Protein AF-G9KK28-F1 (afdb_monomer_lite)

Foldseek 3Di:
DVVVLVVVVVVVVVCPQLLPPPQLVVSLVVLVVVLVVLVVLVVVQVPQFDDPVVPDGDDPDPDRRDSCPCLVSLLVLCVDDCSNVSNVLSSLLSLLVSQLDADPDADDPVSVVSSLVSLLCQLPDPPVSSNCSNPVRNDPSSVVNVHVPPVSCVVSNPD

Structure (mmCIF, N/CA/C/O backbone):
data_AF-G9KK28-F1
#
_entry.id   AF-G9KK28-F1
#
loop_
_atom_site.group_PDB
_atom_site.id
_atom_site.type_symbol
_atom_site.label_atom_id
_atom_site.label_alt_id
_atom_site.label_comp_id
_atom_site.label_asym_id
_atom_site.label_entity_id
_atom_site.label_seq_id
_atom_site.pdbx_PDB_ins_code
_atom_site.Cartn_x
_atom_site.Cartn_y
_atom_site.Cartn_z
_atom_site.occupancy
_atom_site.B_iso_or_equiv
_atom_site.auth_seq_id
_atom_site.auth_comp_id
_atom_site.auth_asym_id
_atom_site.auth_atom_id
_atom_site.pdbx_PDB_model_num
ATOM 1 N N . PRO A 1 1 ? 25.068 -11.580 -5.068 1.00 52.94 1 PRO A N 1
ATOM 2 C CA . PRO A 1 1 ? 23.761 -11.156 -5.637 1.00 52.94 1 PRO A CA 1
ATOM 3 C C . PRO A 1 1 ? 22.616 -12.093 -5.227 1.00 52.94 1 PRO A C 1
ATOM 5 O O . PRO A 1 1 ? 21.691 -11.650 -4.551 1.00 52.94 1 PRO A O 1
ATOM 8 N N . ASP A 1 2 ? 22.737 -13.393 -5.519 1.00 59.66 2 ASP A N 1
ATOM 9 C CA . ASP A 1 2 ? 21.725 -14.403 -5.166 1.00 59.66 2 ASP A CA 1
ATOM 10 C C . ASP A 1 2 ? 21.548 -14.579 -3.656 1.00 59.66 2 ASP A C 1
ATOM 12 O O . ASP A 1 2 ? 20.423 -14.651 -3.159 1.00 59.66 2 ASP A O 1
ATOM 16 N N . SER A 1 3 ? 22.646 -14.525 -2.898 1.00 64.88 3 SER A N 1
ATOM 17 C CA . SER A 1 3 ? 22.625 -14.639 -1.435 1.00 64.88 3 SER A CA 1
ATOM 18 C C . SER A 1 3 ? 21.785 -13.543 -0.771 1.00 64.88 3 SER A C 1
ATOM 20 O O . SER A 1 3 ? 21.066 -13.822 0.182 1.00 64.88 3 SER A O 1
ATOM 22 N N . ALA A 1 4 ? 21.807 -12.313 -1.299 1.00 62.69 4 ALA A N 1
ATOM 23 C CA . ALA A 1 4 ? 21.026 -11.201 -0.757 1.00 62.69 4 ALA A CA 1
ATOM 24 C C . ALA A 1 4 ? 19.526 -11.355 -1.061 1.00 62.69 4 ALA A C 1
ATOM 26 O O . ALA A 1 4 ? 18.693 -11.164 -0.177 1.00 62.69 4 ALA A O 1
ATOM 27 N N . ALA A 1 5 ? 19.168 -11.761 -2.284 1.00 64.25 5 ALA A N 1
ATOM 28 C CA . ALA A 1 5 ? 17.774 -11.999 -2.665 1.00 64.25 5 ALA A CA 1
ATOM 29 C C . ALA A 1 5 ? 17.154 -13.179 -1.893 1.00 64.25 5 ALA A C 1
ATOM 31 O O . ALA A 1 5 ? 15.986 -13.133 -1.500 1.00 64.25 5 ALA A O 1
ATOM 32 N N . VAL A 1 6 ? 17.933 -14.236 -1.646 1.00 70.31 6 VAL A N 1
ATOM 33 C CA . VAL A 1 6 ? 17.528 -15.362 -0.793 1.00 70.31 6 VAL A CA 1
ATOM 34 C C . VAL A 1 6 ? 17.379 -14.923 0.665 1.00 70.31 6 VAL A C 1
ATOM 36 O O . VAL A 1 6 ? 16.381 -15.270 1.296 1.00 70.31 6 VAL A O 1
ATOM 39 N N . LEU A 1 7 ? 18.316 -14.130 1.190 1.00 68.69 7 LEU A N 1
ATOM 40 C CA . LEU A 1 7 ? 18.290 -13.666 2.577 1.00 68.69 7 LEU A CA 1
ATOM 41 C C . LEU A 1 7 ? 17.054 -12.808 2.875 1.00 68.69 7 LEU A C 1
ATOM 43 O O . LEU A 1 7 ? 16.353 -13.086 3.843 1.00 68.69 7 LEU A O 1
ATOM 47 N N . TRP A 1 8 ? 16.723 -11.831 2.024 1.00 66.69 8 TRP A N 1
ATOM 48 C CA . TRP A 1 8 ? 15.538 -10.992 2.240 1.00 66.69 8 TRP A CA 1
ATOM 49 C C . TRP A 1 8 ? 14.235 -11.795 2.185 1.00 66.69 8 TRP A C 1
ATOM 51 O O . TRP A 1 8 ? 13.381 -11.611 3.046 1.00 66.69 8 TRP A O 1
ATOM 61 N N . ARG A 1 9 ? 14.095 -12.749 1.252 1.00 69.62 9 ARG A N 1
ATOM 62 C CA . ARG A 1 9 ? 12.927 -13.652 1.222 1.00 69.62 9 ARG A CA 1
ATOM 63 C C . ARG A 1 9 ? 12.799 -14.479 2.501 1.00 69.62 9 ARG A C 1
ATOM 65 O O . ARG A 1 9 ? 11.697 -14.622 3.018 1.00 69.62 9 ARG A O 1
ATOM 72 N N . ARG A 1 10 ? 13.917 -14.990 3.029 1.00 75.62 10 ARG A N 1
ATOM 73 C CA . ARG A 1 10 ? 13.935 -15.748 4.290 1.00 75.62 10 ARG A CA 1
ATOM 74 C C . ARG A 1 10 ? 13.559 -14.874 5.483 1.00 75.62 10 ARG A C 1
ATOM 76 O O . ARG A 1 10 ? 12.720 -15.284 6.271 1.00 75.62 10 ARG A O 1
ATOM 83 N N . ILE A 1 11 ? 14.117 -13.666 5.583 1.00 71.00 11 ILE A N 1
ATOM 84 C CA . ILE A 1 11 ? 13.791 -12.709 6.653 1.00 71.00 11 ILE A CA 1
ATOM 85 C C . ILE A 1 11 ? 12.292 -12.384 6.657 1.00 71.00 11 ILE A C 1
ATOM 87 O O . ILE A 1 11 ? 11.667 -12.388 7.712 1.00 71.00 11 ILE A O 1
ATOM 91 N N . LEU A 1 12 ? 11.697 -12.162 5.484 1.00 70.75 12 LEU A N 1
ATOM 92 C CA . LEU A 1 12 ? 10.263 -11.887 5.379 1.00 70.75 12 LEU A CA 1
ATOM 93 C C . LEU A 1 12 ? 9.398 -13.096 5.726 1.00 70.75 12 LEU A C 1
ATOM 95 O O . LEU A 1 12 ? 8.366 -12.930 6.365 1.00 70.75 12 LEU A O 1
ATOM 99 N N . GLY A 1 13 ? 9.833 -14.303 5.359 1.00 75.00 13 GLY A N 1
ATOM 100 C CA . GLY A 1 13 ? 9.167 -15.534 5.780 1.00 75.00 13 GLY A CA 1
ATOM 101 C C . GLY A 1 13 ? 9.185 -15.730 7.300 1.00 75.00 13 GLY A C 1
ATOM 102 O O . GLY A 1 13 ? 8.198 -16.191 7.861 1.00 75.00 13 GLY A O 1
ATOM 103 N N . ILE A 1 14 ? 10.272 -15.333 7.972 1.00 79.50 14 ILE A N 1
ATOM 104 C CA . ILE A 1 14 ? 10.417 -15.448 9.434 1.00 79.50 14 ILE A CA 1
ATOM 105 C C . ILE A 1 14 ? 9.465 -14.503 10.183 1.00 79.50 14 ILE A C 1
ATOM 107 O O . ILE A 1 14 ? 8.995 -14.858 11.260 1.00 79.50 14 ILE A O 1
ATOM 111 N N . LEU A 1 15 ? 9.156 -13.322 9.632 1.00 78.75 15 LEU A N 1
ATOM 112 C CA . LEU A 1 15 ? 8.249 -12.363 10.280 1.00 78.75 15 LEU A CA 1
ATOM 113 C C . LEU A 1 15 ? 6.812 -12.892 10.429 1.00 78.75 15 LEU A C 1
ATOM 115 O O . LEU A 1 15 ? 6.094 -12.435 11.316 1.00 78.75 15 LEU A O 1
ATOM 119 N N . GLY A 1 16 ? 6.394 -13.845 9.587 1.00 85.06 16 GLY A N 1
ATOM 120 C CA . GLY A 1 16 ? 5.010 -14.315 9.543 1.00 85.06 16 GLY A CA 1
ATOM 121 C C . GLY A 1 16 ? 4.025 -13.208 9.142 1.00 85.06 16 GLY A C 1
ATOM 122 O O . GLY A 1 16 ? 4.411 -12.179 8.593 1.00 85.06 16 GLY A O 1
ATOM 123 N N . ASP A 1 17 ? 2.729 -13.412 9.392 1.00 90.75 17 ASP A N 1
ATOM 124 C CA . ASP A 1 17 ? 1.730 -12.361 9.166 1.00 90.75 17 ASP A CA 1
ATOM 125 C C . ASP A 1 17 ? 1.807 -11.302 10.273 1.00 90.75 17 ASP A C 1
ATOM 127 O O . ASP A 1 17 ? 1.338 -11.509 11.395 1.00 90.75 17 ASP A O 1
ATOM 131 N N . VAL A 1 18 ? 2.378 -10.146 9.932 1.00 93.25 18 VAL A N 1
ATOM 132 C CA . VAL A 1 18 ? 2.554 -8.999 10.837 1.00 93.25 18 VAL A CA 1
ATOM 133 C C . VAL A 1 18 ? 1.236 -8.469 11.412 1.00 93.25 18 VAL A C 1
ATOM 135 O O . VAL A 1 18 ? 1.246 -7.789 12.435 1.00 93.25 18 VAL A O 1
ATOM 138 N N . ASN A 1 19 ? 0.090 -8.796 10.808 1.00 96.44 19 ASN A N 1
ATOM 139 C CA . ASN A 1 19 ? -1.221 -8.413 11.336 1.00 96.44 19 ASN A CA 1
ATOM 140 C C . ASN A 1 19 ? -1.653 -9.233 12.558 1.00 96.44 19 ASN A C 1
ATOM 142 O O . ASN A 1 19 ? -2.636 -8.878 13.196 1.00 96.44 19 ASN A O 1
ATOM 146 N N . ASN A 1 20 ? -0.919 -10.292 12.913 1.00 95.38 20 ASN A N 1
ATOM 147 C CA . ASN A 1 20 ? -1.149 -11.059 14.140 1.00 95.38 20 ASN A CA 1
ATOM 148 C C . ASN A 1 20 ? -0.441 -10.451 15.369 1.00 95.38 20 ASN A C 1
ATOM 150 O O . ASN A 1 20 ? -0.526 -11.001 16.468 1.00 95.38 20 ASN A O 1
ATOM 154 N N . ILE A 1 21 ? 0.280 -9.333 15.210 1.00 95.75 21 ILE A N 1
ATOM 155 C CA . ILE A 1 21 ? 0.901 -8.613 16.327 1.00 95.75 21 ILE A CA 1
ATOM 156 C C . ILE A 1 21 ? -0.202 -8.029 17.217 1.00 95.75 21 ILE A C 1
ATOM 158 O O . ILE A 1 21 ? -0.903 -7.114 16.808 1.00 95.75 21 ILE A O 1
ATOM 162 N N . GLN A 1 22 ? -0.303 -8.517 18.456 1.00 96.38 22 GLN A N 1
ATOM 163 C CA . GLN A 1 22 ? -1.367 -8.134 19.395 1.00 96.38 22 GLN A CA 1
ATOM 164 C C . GLN A 1 22 ? -1.269 -6.696 19.915 1.00 96.38 22 GLN A C 1
ATOM 166 O O . GLN A 1 22 ? -2.264 -6.125 20.341 1.00 96.38 22 GLN A O 1
ATOM 171 N N . SER A 1 23 ? -0.065 -6.121 19.960 1.00 97.88 23 SER A N 1
ATOM 172 C CA . SER A 1 23 ? 0.125 -4.758 20.458 1.00 97.88 23 SER A CA 1
ATOM 173 C C . SER A 1 23 ? -0.010 -3.760 19.308 1.00 97.88 23 SER A C 1
ATOM 175 O O . SER A 1 23 ? 0.877 -3.739 18.446 1.00 97.88 23 SER A O 1
ATOM 177 N N . PRO A 1 24 ? -1.016 -2.861 19.312 1.00 98.06 24 PRO A N 1
ATOM 178 C CA . PRO A 1 24 ? -1.189 -1.892 18.229 1.00 98.06 24 PRO A CA 1
ATOM 179 C C . PRO A 1 24 ? 0.013 -0.957 18.056 1.00 98.06 24 PRO A C 1
ATOM 181 O O . PRO A 1 24 ? 0.387 -0.604 16.940 1.00 98.06 24 PRO A O 1
ATOM 184 N N . LYS A 1 25 ? 0.692 -0.613 19.160 1.00 97.56 25 LYS A N 1
ATOM 185 C CA . LYS A 1 25 ? 1.913 0.208 19.135 1.00 97.56 25 LYS A CA 1
ATOM 186 C C . LYS A 1 25 ? 3.072 -0.504 18.433 1.00 97.56 25 LYS A C 1
ATOM 188 O O . LYS A 1 25 ? 3.811 0.121 17.673 1.00 97.56 25 LYS A O 1
ATOM 193 N N . ILE A 1 26 ? 3.246 -1.805 18.684 1.00 97.31 26 ILE A N 1
ATOM 194 C CA . ILE A 1 26 ? 4.289 -2.602 18.022 1.00 97.31 26 ILE A CA 1
ATOM 195 C C . ILE A 1 26 ? 3.922 -2.816 16.555 1.00 97.31 26 ILE A C 1
ATOM 197 O O . ILE A 1 26 ? 4.785 -2.647 15.697 1.00 97.31 26 ILE A O 1
ATOM 201 N N . HIS A 1 27 ? 2.655 -3.121 16.262 1.00 97.62 27 HIS A N 1
ATOM 202 C CA . HIS A 1 27 ? 2.145 -3.259 14.896 1.00 97.62 27 HIS A CA 1
ATOM 203 C C . HIS A 1 27 ? 2.446 -2.002 14.071 1.00 97.62 27 HIS A C 1
ATOM 205 O O . HIS A 1 27 ? 3.141 -2.092 13.059 1.00 97.62 27 HIS A O 1
ATOM 211 N N . ALA A 1 28 ? 2.080 -0.817 14.568 1.00 97.88 28 ALA A N 1
ATOM 212 C CA . ALA A 1 28 ? 2.376 0.453 13.907 1.00 97.88 28 ALA A CA 1
ATOM 213 C C . ALA A 1 28 ? 3.882 0.661 13.661 1.00 97.88 28 ALA A C 1
ATOM 215 O O . ALA A 1 28 ? 4.292 1.073 12.574 1.00 97.88 28 ALA A O 1
ATOM 216 N N . LYS A 1 29 ? 4.730 0.315 14.640 1.00 97.12 29 LYS A N 1
ATOM 217 C CA . LYS A 1 29 ? 6.191 0.406 14.507 1.00 97.12 29 LYS A CA 1
ATOM 218 C C . LYS A 1 29 ? 6.731 -0.531 13.422 1.00 97.12 29 LYS A C 1
ATOM 220 O O . LYS A 1 29 ? 7.588 -0.126 12.639 1.00 97.12 29 LYS A O 1
ATOM 225 N N . VAL A 1 30 ? 6.219 -1.760 13.349 1.00 95.75 30 VAL A N 1
ATOM 226 C CA . VAL A 1 30 ? 6.583 -2.723 12.300 1.00 95.75 30 VAL A CA 1
ATOM 227 C C . VAL A 1 30 ? 6.166 -2.206 10.926 1.00 95.75 30 VAL A C 1
ATOM 229 O O . VAL A 1 30 ? 6.988 -2.228 10.014 1.00 95.75 30 VAL A O 1
ATOM 232 N N . PHE A 1 31 ? 4.959 -1.655 10.776 1.00 96.12 31 PHE A N 1
ATOM 233 C CA . PHE A 1 31 ? 4.532 -1.039 9.514 1.00 96.12 31 PHE A CA 1
ATOM 234 C C . PHE A 1 31 ? 5.404 0.159 9.115 1.00 96.12 31 PHE A C 1
ATOM 236 O O . PHE A 1 31 ? 5.744 0.297 7.940 1.00 96.12 31 PHE A O 1
ATOM 243 N N . GLY A 1 32 ? 5.863 0.961 10.080 1.00 96.06 32 GLY A N 1
ATOM 244 C CA . GLY A 1 32 ? 6.875 1.992 9.838 1.00 96.06 32 GLY A CA 1
ATOM 245 C C . GLY A 1 32 ? 8.191 1.420 9.293 1.00 96.06 32 GLY A C 1
ATOM 246 O O . GLY A 1 32 ? 8.750 1.945 8.332 1.00 96.06 32 GLY A O 1
ATOM 247 N N . TYR A 1 33 ? 8.671 0.294 9.830 1.00 94.00 33 TYR A N 1
ATOM 248 C CA . TYR A 1 33 ? 9.860 -0.373 9.288 1.00 94.00 33 TYR A CA 1
ATOM 249 C C . TYR A 1 33 ? 9.637 -0.974 7.897 1.00 94.00 33 TYR A C 1
ATOM 251 O O . TYR A 1 33 ? 10.543 -0.910 7.064 1.00 94.00 33 TYR A O 1
ATOM 259 N N . LEU A 1 34 ? 8.451 -1.524 7.620 1.00 93.31 34 LEU A N 1
ATOM 260 C CA . LEU A 1 34 ? 8.092 -2.006 6.282 1.00 93.31 34 LEU A CA 1
ATOM 261 C C . LEU A 1 34 ? 8.098 -0.864 5.262 1.00 93.31 34 LEU A C 1
ATOM 263 O O . LEU A 1 34 ? 8.599 -1.044 4.151 1.00 93.31 34 LEU A O 1
ATOM 267 N N . TYR A 1 35 ? 7.607 0.313 5.652 1.00 94.00 35 TYR A N 1
ATOM 268 C CA . TYR A 1 35 ? 7.652 1.518 4.831 1.00 94.00 35 TYR A CA 1
ATOM 269 C C . TYR A 1 35 ? 9.096 1.902 4.474 1.00 94.00 35 TYR A C 1
ATOM 271 O O . TYR A 1 35 ? 9.439 2.011 3.295 1.00 94.00 35 TYR A O 1
ATOM 279 N N . GLU A 1 36 ? 9.979 2.013 5.469 1.00 93.62 36 GLU A N 1
ATOM 280 C CA . GLU A 1 36 ? 11.398 2.328 5.253 1.00 93.62 36 GLU A CA 1
ATOM 281 C C . GLU A 1 36 ? 12.116 1.273 4.396 1.00 93.62 36 GLU A C 1
ATOM 283 O O . GLU A 1 36 ? 12.887 1.600 3.486 1.00 93.62 36 GLU A O 1
ATOM 288 N N . LEU A 1 37 ? 11.853 -0.010 4.658 1.00 91.25 37 LEU A N 1
ATOM 289 C CA . LEU A 1 37 ? 12.410 -1.120 3.889 1.00 91.25 37 LEU A CA 1
ATOM 290 C C . LEU A 1 37 ? 11.982 -1.043 2.424 1.00 91.25 37 LEU A C 1
ATOM 292 O O . LEU A 1 37 ? 12.815 -1.163 1.524 1.00 91.25 37 LEU A O 1
ATOM 296 N N . TRP A 1 38 ? 10.699 -0.802 2.178 1.00 92.81 38 TRP A N 1
ATOM 297 C CA . TRP A 1 38 ? 10.171 -0.678 0.831 1.00 92.81 38 TRP A CA 1
ATOM 298 C C . TRP A 1 38 ? 10.831 0.473 0.059 1.00 92.81 38 TRP A C 1
ATOM 300 O O . TRP A 1 38 ? 11.227 0.282 -1.091 1.00 92.81 38 TRP A O 1
ATOM 310 N N . TYR A 1 39 ? 11.049 1.634 0.689 1.00 92.12 39 TYR A N 1
ATOM 311 C CA . TYR A 1 39 ? 11.753 2.751 0.046 1.00 92.12 39 TYR A CA 1
ATOM 312 C C . TYR A 1 39 ? 13.197 2.405 -0.317 1.00 92.12 39 TYR A C 1
ATOM 314 O O . TYR A 1 39 ? 13.667 2.788 -1.391 1.00 92.12 39 TYR A O 1
ATOM 322 N N . LYS A 1 40 ? 13.903 1.656 0.538 1.00 90.12 40 LYS A N 1
ATOM 323 C CA . LYS A 1 40 ? 15.254 1.164 0.229 1.00 90.12 40 LYS A CA 1
ATOM 324 C C . LYS A 1 40 ? 15.237 0.208 -0.962 1.00 90.12 40 LYS A C 1
ATOM 326 O O . LYS A 1 40 ? 16.042 0.372 -1.873 1.00 90.12 40 LYS A O 1
ATOM 331 N N . LEU A 1 41 ? 14.299 -0.740 -0.999 1.00 87.81 41 LEU A N 1
ATOM 332 C CA . LEU A 1 41 ? 14.140 -1.669 -2.123 1.00 87.81 41 LEU A CA 1
ATOM 333 C C . LEU A 1 41 ? 13.813 -0.940 -3.428 1.00 87.81 41 LEU A C 1
ATOM 335 O O . LEU A 1 41 ? 14.356 -1.283 -4.477 1.00 87.81 41 LEU A O 1
ATOM 339 N N . ALA A 1 42 ? 12.963 0.083 -3.362 1.00 89.88 42 ALA A N 1
ATOM 340 C CA . ALA A 1 42 ? 12.613 0.884 -4.521 1.00 89.88 42 ALA A CA 1
ATOM 341 C C . ALA A 1 42 ? 13.813 1.683 -5.044 1.00 89.88 42 ALA A C 1
ATOM 343 O O . ALA A 1 42 ? 14.089 1.632 -6.236 1.00 89.88 42 ALA A O 1
ATOM 344 N N . LYS A 1 43 ? 14.599 2.310 -4.156 1.00 88.69 43 LYS A N 1
ATOM 345 C CA . LYS A 1 43 ? 15.861 2.961 -4.543 1.00 88.69 43 LYS A CA 1
ATOM 346 C C . LYS A 1 43 ? 16.852 1.979 -5.163 1.00 88.69 43 LYS A C 1
ATOM 348 O O . LYS A 1 43 ? 17.489 2.322 -6.149 1.00 88.69 43 LYS A O 1
ATOM 353 N N . ILE A 1 44 ? 16.995 0.768 -4.615 1.00 85.12 44 ILE A N 1
ATOM 354 C CA . ILE A 1 44 ? 17.861 -0.259 -5.218 1.00 85.12 44 ILE A CA 1
ATOM 355 C C . ILE A 1 44 ? 17.393 -0.546 -6.645 1.00 85.12 44 ILE A C 1
ATOM 357 O O . ILE A 1 44 ? 18.208 -0.515 -7.557 1.00 85.12 44 ILE A O 1
ATOM 361 N N . ARG A 1 45 ? 16.087 -0.758 -6.846 1.00 85.75 45 ARG A N 1
ATOM 362 C CA . ARG A 1 45 ? 15.502 -1.023 -8.166 1.00 85.75 45 ARG A CA 1
ATOM 363 C C . ARG A 1 45 ? 15.756 0.110 -9.160 1.00 85.75 45 ARG A C 1
ATOM 365 O O . ARG A 1 45 ? 16.176 -0.178 -10.274 1.00 85.75 45 ARG A O 1
ATOM 372 N N . ASP A 1 46 ? 15.569 1.359 -8.738 1.00 84.31 46 ASP A N 1
ATOM 373 C CA . ASP A 1 46 ? 15.805 2.546 -9.570 1.00 84.31 46 ASP A CA 1
ATOM 374 C C . ASP A 1 46 ? 17.281 2.646 -10.031 1.00 84.31 46 ASP A C 1
ATOM 376 O O . ASP A 1 46 ? 17.559 3.190 -11.095 1.00 84.31 46 ASP A O 1
ATOM 380 N N . ASN A 1 47 ? 18.231 2.075 -9.273 1.00 82.81 47 ASN A N 1
ATOM 381 C CA . ASN A 1 47 ? 19.664 2.092 -9.596 1.00 82.81 47 ASN A CA 1
ATOM 382 C C . ASN A 1 47 ? 20.157 0.883 -10.418 1.00 82.81 47 ASN A C 1
ATOM 384 O O . ASN A 1 47 ? 21.292 0.900 -10.886 1.00 82.81 47 ASN A O 1
ATOM 388 N N . LEU A 1 48 ? 19.351 -0.169 -10.614 1.00 76.69 48 LEU A N 1
ATOM 389 C CA . LEU A 1 48 ? 19.812 -1.413 -11.258 1.00 76.69 48 LEU A CA 1
ATOM 390 C C . LEU A 1 48 ? 20.097 -1.294 -12.764 1.00 76.69 48 LEU A C 1
ATOM 392 O O . LEU A 1 48 ? 20.751 -2.173 -13.317 1.00 76.69 48 LEU A O 1
ATOM 396 N N . ALA A 1 49 ? 19.597 -0.252 -13.425 1.00 66.31 49 ALA A N 1
ATOM 397 C CA . ALA A 1 49 ? 19.724 -0.056 -14.872 1.00 66.31 49 ALA A CA 1
ATOM 398 C C . ALA A 1 49 ? 20.475 1.236 -15.239 1.00 66.31 49 ALA A C 1
ATOM 400 O O . ALA A 1 49 ? 20.386 1.701 -16.375 1.00 66.31 49 ALA A O 1
ATOM 401 N N . ILE A 1 50 ? 21.196 1.835 -14.284 1.00 71.44 50 ILE A N 1
ATOM 402 C CA . ILE A 1 50 ? 22.003 3.029 -14.541 1.00 71.44 50 ILE A CA 1
ATOM 403 C C . ILE A 1 50 ? 23.313 2.595 -15.198 1.00 71.44 50 ILE A C 1
ATOM 405 O O . ILE A 1 50 ? 24.080 1.813 -14.636 1.00 71.44 50 ILE A O 1
ATOM 409 N N . SER A 1 51 ? 23.546 3.103 -16.406 1.00 69.69 51 SER A N 1
ATOM 410 C CA . SER A 1 51 ? 24.809 2.940 -17.113 1.00 69.69 51 SER A CA 1
ATOM 411 C C . SER A 1 51 ? 25.946 3.609 -16.331 1.00 69.69 51 SER A C 1
ATOM 413 O O . SER A 1 51 ? 25.824 4.755 -15.905 1.00 69.69 51 SER A O 1
ATOM 415 N N . LEU A 1 52 ? 27.053 2.890 -16.139 1.00 71.00 52 LEU A N 1
ATOM 416 C CA . LEU A 1 52 ? 28.247 3.426 -15.475 1.00 71.00 52 LEU A CA 1
ATOM 417 C C . LEU A 1 52 ? 29.030 4.387 -16.379 1.00 71.00 52 LEU A C 1
ATOM 419 O O . LEU A 1 52 ? 29.745 5.248 -15.874 1.00 71.00 52 LEU A O 1
ATOM 423 N N . ASP A 1 53 ? 28.905 4.226 -17.699 1.00 77.69 53 ASP A N 1
ATOM 424 C CA . ASP A 1 53 ? 29.660 4.973 -18.707 1.00 77.69 53 ASP A CA 1
ATOM 425 C C . ASP A 1 53 ? 28.819 6.039 -19.433 1.00 77.69 53 ASP A C 1
ATOM 427 O O . ASP A 1 53 ? 29.380 6.864 -20.151 1.00 77.69 53 ASP A O 1
ATOM 431 N N . ASN A 1 54 ? 27.490 6.053 -19.242 1.00 75.56 54 ASN A N 1
ATOM 432 C CA . ASN A 1 54 ? 26.519 6.855 -20.006 1.00 75.56 54 ASN A CA 1
ATOM 433 C C . ASN A 1 54 ? 26.606 6.667 -21.537 1.00 75.56 54 ASN A C 1
ATOM 435 O O . ASN A 1 54 ? 26.061 7.473 -22.291 1.00 75.56 54 ASN A O 1
ATOM 439 N N . GLN A 1 55 ? 27.269 5.611 -22.009 1.00 77.00 55 GLN A N 1
ATOM 440 C CA . GLN A 1 55 ? 27.513 5.343 -23.429 1.00 77.00 55 GLN A CA 1
ATOM 441 C C . GLN A 1 55 ? 26.779 4.093 -23.914 1.00 77.00 55 GLN A C 1
ATOM 443 O O . GLN A 1 55 ? 26.428 4.006 -25.090 1.00 77.00 55 GLN A O 1
ATOM 448 N N . SER A 1 56 ? 26.495 3.144 -23.019 1.00 73.69 56 SER A N 1
ATOM 449 C CA . SER A 1 56 ? 25.808 1.896 -23.351 1.00 73.69 56 SER A CA 1
ATOM 450 C C . SER A 1 56 ? 24.627 1.611 -22.418 1.00 73.69 56 SER A C 1
ATOM 452 O O . SER A 1 56 ? 24.647 1.949 -21.234 1.00 73.69 56 SER A O 1
ATOM 454 N N . SER A 1 57 ? 23.563 1.001 -22.954 1.00 68.56 57 SER A N 1
ATOM 455 C CA . SER A 1 57 ? 22.444 0.505 -22.141 1.00 68.56 57 SER A CA 1
ATOM 456 C C . SER A 1 57 ? 22.808 -0.860 -21.549 1.00 68.56 57 SER A C 1
ATOM 458 O O . SER A 1 57 ? 23.048 -1.793 -22.321 1.00 68.56 57 SER A O 1
ATOM 460 N N . PRO A 1 58 ? 22.861 -1.012 -20.212 1.00 72.69 58 PRO A N 1
ATOM 461 C CA . PRO A 1 58 ? 23.199 -2.286 -19.593 1.00 72.69 58 PRO A CA 1
ATOM 462 C C . PRO A 1 58 ? 22.123 -3.343 -19.874 1.00 72.69 58 PRO A C 1
ATOM 464 O O . PRO A 1 58 ? 20.946 -3.033 -20.073 1.00 72.69 58 PRO A O 1
ATOM 467 N N . SER A 1 59 ? 22.526 -4.616 -19.864 1.00 71.25 59 SER A N 1
ATOM 468 C CA . SER A 1 59 ? 21.595 -5.743 -19.961 1.00 71.25 59 SER A CA 1
ATOM 469 C C . SER A 1 59 ? 20.545 -5.692 -18.840 1.00 71.25 59 SER A C 1
ATOM 471 O O . SER A 1 59 ? 20.892 -5.293 -17.722 1.00 71.25 59 SER A O 1
ATOM 473 N N . PRO A 1 60 ? 19.299 -6.147 -19.079 1.00 70.50 60 PRO A N 1
ATOM 474 C CA . PRO A 1 60 ? 18.256 -6.145 -18.060 1.00 70.50 60 PRO A CA 1
ATOM 475 C C . PRO A 1 60 ? 18.717 -6.828 -16.761 1.00 70.50 60 PRO A C 1
ATOM 477 O O . PRO A 1 60 ? 19.276 -7.928 -16.812 1.00 70.50 60 PRO A O 1
ATOM 480 N N . PRO A 1 61 ? 18.495 -6.211 -15.588 1.00 73.75 61 PRO A N 1
ATOM 481 C CA . PRO A 1 61 ? 18.941 -6.774 -14.323 1.00 73.75 61 PRO A CA 1
ATOM 482 C C . PRO A 1 61 ? 18.191 -8.074 -14.008 1.00 73.75 61 PRO A C 1
ATOM 484 O O . PRO A 1 61 ? 16.963 -8.120 -14.023 1.00 73.75 61 PRO A O 1
ATOM 487 N N . VAL A 1 62 ? 18.937 -9.126 -13.662 1.00 71.56 62 VAL A N 1
ATOM 488 C CA . VAL A 1 62 ? 18.386 -10.467 -13.374 1.00 71.56 62 VAL A CA 1
ATOM 489 C C . VAL A 1 62 ? 17.577 -10.496 -12.069 1.00 71.56 62 VAL A C 1
ATOM 491 O O . VAL A 1 62 ? 16.596 -11.226 -11.948 1.00 71.56 62 VAL A O 1
ATOM 494 N N . LEU A 1 63 ? 17.966 -9.691 -11.075 1.00 75.12 63 LEU A N 1
ATOM 495 C CA . LEU A 1 63 ? 17.343 -9.664 -9.749 1.00 75.12 63 LEU A CA 1
ATOM 496 C C . LEU A 1 63 ? 16.668 -8.315 -9.500 1.00 75.12 63 LEU A C 1
ATOM 498 O O . LEU A 1 63 ? 17.317 -7.351 -9.104 1.00 75.12 63 LEU A O 1
ATOM 502 N N . ILE A 1 64 ? 15.349 -8.265 -9.686 1.00 79.06 64 ILE A N 1
ATOM 503 C CA . ILE A 1 64 ? 14.541 -7.059 -9.479 1.00 79.06 64 ILE A CA 1
ATOM 504 C C . ILE A 1 64 ? 13.867 -7.115 -8.095 1.00 79.06 64 ILE A C 1
ATOM 506 O O . ILE A 1 64 ? 13.116 -8.057 -7.823 1.00 79.06 64 ILE A O 1
ATOM 510 N N . PRO A 1 65 ? 14.074 -6.116 -7.213 1.00 82.62 65 PRO A N 1
ATOM 511 C CA . PRO A 1 65 ? 13.393 -6.033 -5.925 1.00 82.62 65 PRO A CA 1
ATOM 512 C C . PRO A 1 65 ? 11.855 -6.091 -6.063 1.00 82.62 65 PRO A C 1
ATOM 514 O O . PRO A 1 65 ? 11.271 -5.266 -6.784 1.00 82.62 65 PRO A O 1
ATOM 517 N N . PRO A 1 66 ? 11.164 -7.026 -5.373 1.00 83.81 66 PRO A N 1
ATOM 518 C CA . PRO A 1 66 ? 9.713 -7.162 -5.480 1.00 83.81 66 PRO A CA 1
ATOM 519 C C . PRO A 1 66 ? 8.980 -6.079 -4.675 1.00 83.81 66 PRO A C 1
ATOM 521 O O . PRO A 1 66 ? 8.728 -6.228 -3.487 1.00 83.81 66 PRO A O 1
ATOM 524 N N . LEU A 1 67 ? 8.571 -4.985 -5.318 1.00 89.38 67 LEU A N 1
ATOM 525 C CA . LEU A 1 67 ? 7.942 -3.850 -4.621 1.00 89.38 67 LEU A CA 1
ATOM 526 C C . LEU A 1 67 ? 6.501 -4.093 -4.151 1.00 89.38 67 LEU A C 1
ATOM 528 O O . LEU A 1 67 ? 5.959 -3.254 -3.443 1.00 89.38 67 LEU A O 1
ATOM 532 N N . ARG A 1 68 ? 5.887 -5.224 -4.513 1.00 91.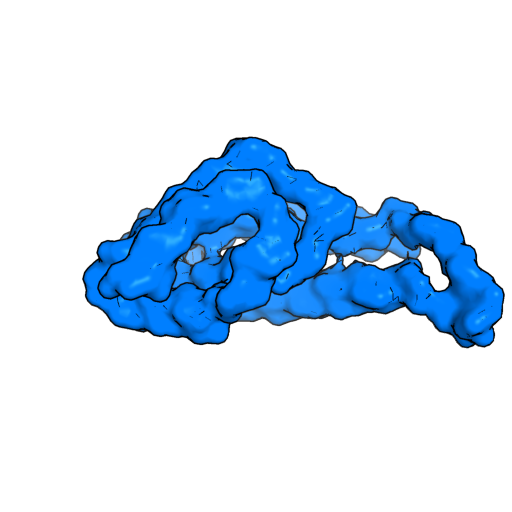12 68 ARG A N 1
ATOM 533 C CA . ARG A 1 68 ? 4.512 -5.585 -4.121 1.00 91.12 68 ARG A CA 1
ATOM 534 C C . ARG A 1 68 ? 4.435 -6.715 -3.089 1.00 91.12 68 ARG A C 1
ATOM 536 O O . ARG A 1 68 ? 3.352 -7.197 -2.787 1.00 91.12 68 ARG A O 1
ATOM 543 N N . MET A 1 69 ? 5.572 -7.124 -2.523 1.00 87.62 69 MET A N 1
ATOM 544 C CA . MET A 1 69 ? 5.656 -8.253 -1.582 1.00 87.62 69 MET A CA 1
ATOM 545 C C . MET A 1 69 ? 4.828 -8.078 -0.299 1.00 87.62 69 MET A C 1
ATOM 547 O O . MET A 1 69 ? 4.432 -9.071 0.296 1.00 87.62 69 MET A O 1
ATOM 551 N N . PHE A 1 70 ? 4.561 -6.837 0.124 1.00 90.81 70 PHE A N 1
ATOM 552 C CA . PHE A 1 70 ? 3.819 -6.548 1.358 1.00 90.81 70 PHE A CA 1
ATOM 553 C C . PHE A 1 70 ? 2.313 -6.397 1.145 1.00 90.81 70 PHE A C 1
ATOM 555 O O . PHE A 1 70 ? 1.589 -6.200 2.112 1.00 90.81 70 PHE A O 1
ATOM 562 N N . ALA A 1 71 ? 1.826 -6.459 -0.095 1.00 93.00 71 ALA A N 1
ATOM 563 C CA . ALA A 1 71 ? 0.466 -6.036 -0.415 1.00 93.00 71 ALA A CA 1
ATOM 564 C C . ALA A 1 71 ? -0.615 -6.794 0.361 1.00 93.00 71 ALA A C 1
ATOM 566 O O . ALA A 1 71 ? -1.523 -6.164 0.892 1.00 93.00 71 ALA A O 1
ATOM 567 N N . SER A 1 72 ? -0.481 -8.114 0.515 1.00 93.44 72 SER A N 1
ATOM 568 C CA . SER A 1 72 ? -1.421 -8.914 1.309 1.00 93.44 72 SER A CA 1
ATOM 569 C C . SER A 1 72 ? -1.490 -8.453 2.769 1.00 93.44 72 SER A C 1
ATOM 571 O O . SER A 1 72 ? -2.581 -8.339 3.326 1.00 93.44 72 SER A O 1
ATOM 573 N N . TRP A 1 73 ? -0.346 -8.126 3.379 1.00 95.69 73 TRP A N 1
ATOM 574 C CA . TRP A 1 73 ? -0.306 -7.589 4.738 1.00 95.69 73 TRP A CA 1
ATOM 575 C C . TRP A 1 73 ? -0.917 -6.196 4.820 1.00 95.69 73 TRP A C 1
ATOM 577 O O . TRP A 1 73 ? -1.616 -5.917 5.788 1.00 95.69 73 TRP A O 1
ATOM 587 N N . LEU A 1 74 ? -0.684 -5.343 3.818 1.00 96.81 74 LEU A N 1
ATOM 588 C CA . LEU A 1 74 ? -1.233 -3.987 3.774 1.00 96.81 74 LEU A CA 1
ATOM 589 C C . LEU A 1 74 ? -2.756 -3.998 3.629 1.00 96.81 74 LEU A C 1
ATOM 591 O O . LEU A 1 74 ? -3.437 -3.326 4.400 1.00 96.81 74 LEU A O 1
ATOM 595 N N . PHE A 1 75 ? -3.290 -4.806 2.709 1.00 96.94 75 PHE A N 1
ATOM 596 C CA . PHE A 1 75 ? -4.734 -4.967 2.540 1.00 96.94 75 PHE A CA 1
ATOM 597 C C . PHE A 1 75 ? -5.380 -5.455 3.837 1.00 96.94 75 PHE A C 1
ATOM 599 O O . PHE A 1 75 ? -6.326 -4.839 4.323 1.00 96.94 75 PHE A O 1
ATOM 606 N N . LYS A 1 76 ? -4.816 -6.490 4.468 1.00 97.00 76 LYS A N 1
ATOM 607 C CA . LYS A 1 76 ? -5.334 -7.004 5.741 1.00 97.00 76 LYS A CA 1
ATOM 608 C C . LYS A 1 76 ? -5.247 -5.973 6.874 1.00 97.00 76 LYS A C 1
ATOM 610 O O . LYS A 1 76 ? -6.190 -5.861 7.651 1.00 97.00 76 LYS A O 1
ATOM 615 N N . ALA A 1 77 ? -4.171 -5.187 6.944 1.00 97.69 77 ALA A N 1
ATOM 616 C CA . ALA A 1 77 ? -4.000 -4.158 7.970 1.00 97.69 77 ALA A CA 1
ATOM 617 C C . ALA A 1 77 ? -5.113 -3.112 7.942 1.00 97.69 77 ALA A C 1
ATOM 619 O O . ALA A 1 77 ? -5.593 -2.704 8.997 1.00 97.69 77 ALA A O 1
ATOM 620 N N . THR A 1 78 ? -5.557 -2.709 6.747 1.00 96.62 78 THR A N 1
ATOM 621 C CA . THR A 1 78 ? -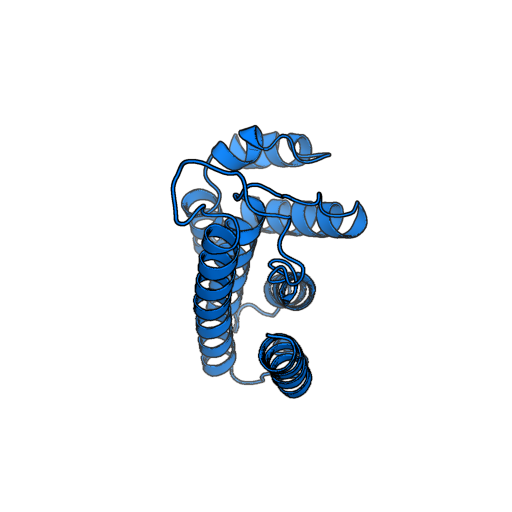6.623 -1.704 6.601 1.00 96.62 78 THR A CA 1
ATOM 622 C C . THR A 1 78 ? -7.959 -2.148 7.202 1.00 96.62 78 THR A C 1
ATOM 624 O O . THR A 1 78 ? -8.743 -1.305 7.631 1.00 96.62 78 THR A O 1
ATOM 627 N N . MET A 1 79 ? -8.171 -3.462 7.320 1.00 95.75 79 MET A N 1
ATOM 628 C CA . MET A 1 79 ? -9.387 -4.082 7.853 1.00 95.75 79 MET A CA 1
ATOM 629 C C . MET A 1 79 ? -9.312 -4.398 9.358 1.00 95.75 79 MET A C 1
ATOM 631 O O . MET A 1 79 ? -10.247 -4.972 9.911 1.00 95.75 79 MET A O 1
ATOM 635 N N . LEU A 1 80 ? -8.212 -4.060 10.042 1.00 97.31 80 LEU A N 1
ATOM 636 C CA . LEU A 1 80 ? -8.078 -4.289 11.488 1.00 97.31 80 LEU A CA 1
ATOM 637 C C . LEU A 1 80 ? -9.041 -3.406 12.312 1.00 97.31 80 LEU A C 1
ATOM 639 O O . LEU A 1 80 ? -9.617 -2.458 11.782 1.00 97.31 80 LEU A O 1
ATOM 643 N N . PRO A 1 81 ? -9.225 -3.654 13.619 1.00 96.75 81 PRO A N 1
ATOM 644 C CA . PRO A 1 81 ? -9.980 -2.754 14.496 1.00 96.75 81 PRO A CA 1
ATOM 645 C C . PRO A 1 81 ? -9.352 -1.354 14.615 1.00 96.75 81 PRO A C 1
ATOM 647 O O . PRO A 1 81 ? -8.171 -1.153 14.321 1.00 96.75 81 PRO A O 1
ATOM 650 N N . ASN A 1 82 ? -10.125 -0.369 15.082 1.00 95.56 82 ASN A N 1
ATOM 651 C CA . ASN A 1 82 ? -9.673 1.030 15.192 1.00 95.56 82 ASN A CA 1
ATOM 652 C C . ASN A 1 82 ? -8.537 1.245 16.202 1.00 95.56 82 ASN A C 1
ATOM 654 O O . ASN A 1 82 ? -7.792 2.212 16.088 1.00 95.56 82 ASN A O 1
ATOM 658 N N . GLU A 1 83 ? -8.326 0.307 17.123 1.00 97.38 83 GLU A N 1
ATOM 659 C CA . GLU A 1 83 ? -7.154 0.277 18.007 1.00 97.38 83 GLU A CA 1
ATOM 660 C C . GLU A 1 83 ? -5.829 0.282 17.221 1.00 97.38 83 GLU A C 1
ATOM 662 O O . GLU A 1 83 ? -4.825 0.807 17.699 1.00 97.38 83 GLU A O 1
ATOM 667 N N . TYR A 1 84 ? -5.834 -0.244 15.990 1.00 97.88 84 TYR A N 1
ATOM 668 C CA . TYR A 1 84 ? -4.685 -0.324 15.083 1.00 97.88 84 TYR A CA 1
ATOM 669 C C . TYR A 1 84 ? -4.586 0.862 14.115 1.00 97.88 84 TYR A C 1
ATOM 671 O O . TYR A 1 84 ? -3.884 0.765 13.107 1.00 97.88 84 TYR A O 1
ATOM 679 N N . LYS A 1 85 ? -5.269 1.982 14.392 1.00 97.25 85 LYS A N 1
ATOM 680 C CA . LYS A 1 85 ? -5.343 3.154 13.501 1.00 97.25 85 LYS A CA 1
ATOM 681 C C . LYS A 1 85 ? -3.983 3.582 12.946 1.00 97.25 85 LYS A C 1
ATOM 683 O O . LYS A 1 85 ? -3.831 3.669 11.733 1.00 97.25 85 LYS A O 1
ATOM 688 N N . GLU A 1 86 ? -2.971 3.744 13.793 1.00 97.69 86 GLU A N 1
ATOM 689 C CA . GLU A 1 86 ? -1.622 4.128 13.347 1.00 97.69 86 GLU A CA 1
ATOM 690 C C . GLU A 1 86 ? -1.026 3.139 12.331 1.00 97.69 86 GLU A C 1
ATOM 692 O O . GLU A 1 86 ? -0.440 3.541 11.326 1.00 97.69 86 GLU A O 1
ATOM 697 N N . GLY A 1 87 ? -1.223 1.836 12.546 1.00 97.31 87 GLY A N 1
ATOM 698 C CA . GLY A 1 87 ? -0.820 0.799 11.598 1.00 97.31 87 GLY A CA 1
ATOM 699 C C . GLY A 1 87 ? -1.585 0.886 10.275 1.00 97.31 87 GLY A C 1
ATOM 700 O O . GLY A 1 87 ? -0.974 0.776 9.210 1.00 97.31 87 GLY A O 1
ATOM 701 N N . LYS A 1 88 ? -2.897 1.161 10.323 1.00 97.56 88 LYS A N 1
ATOM 702 C CA . LYS A 1 88 ? -3.721 1.396 9.123 1.00 97.56 88 LYS A CA 1
ATOM 703 C C . LYS A 1 88 ? -3.210 2.584 8.314 1.00 97.56 88 LYS A C 1
ATOM 705 O O . LYS A 1 88 ? -3.056 2.465 7.102 1.00 97.56 88 LYS A O 1
ATOM 710 N N . LEU A 1 89 ? -2.912 3.709 8.967 1.00 97.81 89 LEU A N 1
ATOM 711 C CA . LEU A 1 89 ? -2.404 4.912 8.300 1.00 97.81 89 LEU A CA 1
ATOM 712 C C . LEU A 1 89 ? -1.081 4.627 7.578 1.00 97.81 89 LEU A C 1
ATOM 714 O O . LEU A 1 89 ? -0.920 4.986 6.411 1.00 97.81 89 LEU A O 1
ATOM 718 N N . GLN A 1 90 ? -0.158 3.903 8.220 1.00 97.06 90 GLN A N 1
ATOM 719 C CA . GLN A 1 90 ? 1.085 3.476 7.566 1.00 97.06 90 GLN A CA 1
ATOM 720 C C . GLN A 1 90 ? 0.830 2.518 6.394 1.00 97.06 90 GLN A C 1
ATOM 722 O O . GLN A 1 90 ? 1.505 2.614 5.367 1.00 97.06 90 GLN A O 1
ATOM 727 N N . ALA A 1 91 ? -0.155 1.622 6.511 1.00 97.38 91 ALA A N 1
ATOM 728 C CA . ALA A 1 91 ? -0.535 0.722 5.429 1.00 97.38 91 ALA A CA 1
ATOM 729 C C . ALA A 1 91 ? -1.065 1.486 4.207 1.00 97.38 91 ALA A C 1
ATOM 731 O O . ALA A 1 91 ? -0.557 1.282 3.103 1.00 97.38 91 ALA A O 1
ATOM 732 N N . TYR A 1 92 ? -2.008 2.416 4.402 1.00 97.31 92 TYR A N 1
ATOM 733 C CA . TYR A 1 92 ? -2.508 3.298 3.340 1.00 97.31 92 TYR A CA 1
ATOM 734 C C . TYR A 1 92 ? -1.383 4.087 2.688 1.00 97.31 92 TYR A C 1
ATOM 736 O O . TYR A 1 92 ? -1.236 4.072 1.464 1.00 97.31 92 TYR A O 1
ATOM 744 N N . ARG A 1 93 ? -0.529 4.709 3.502 1.00 96.06 93 ARG A N 1
ATOM 745 C CA . ARG A 1 93 ? 0.623 5.470 3.027 1.00 96.06 93 ARG A CA 1
ATOM 746 C C . ARG A 1 93 ? 1.549 4.622 2.149 1.00 96.06 93 ARG A C 1
ATOM 748 O O . ARG A 1 93 ? 1.970 5.075 1.083 1.00 96.06 93 ARG A O 1
ATOM 755 N N . LEU A 1 94 ? 1.855 3.392 2.566 1.00 96.12 94 LEU A N 1
ATOM 756 C CA . LEU A 1 94 ? 2.721 2.492 1.806 1.00 96.12 94 LEU A CA 1
ATOM 757 C C . LEU A 1 94 ? 2.054 1.978 0.522 1.00 96.12 94 LEU A C 1
ATOM 759 O O . LEU A 1 94 ? 2.718 1.909 -0.510 1.00 96.12 94 LEU A O 1
ATOM 763 N N . MET A 1 95 ? 0.757 1.656 0.543 1.00 95.56 95 MET A N 1
ATOM 764 C CA . MET A 1 95 ? 0.017 1.273 -0.668 1.00 95.56 95 MET A CA 1
ATOM 765 C C . MET A 1 95 ? -0.015 2.406 -1.695 1.00 95.56 95 MET A C 1
ATOM 767 O O . MET A 1 95 ? 0.261 2.170 -2.871 1.00 95.56 95 MET A O 1
ATOM 771 N N . CYS A 1 96 ? -0.271 3.641 -1.254 1.00 94.88 96 CYS A N 1
ATOM 772 C CA . CYS A 1 96 ? -0.227 4.813 -2.126 1.00 94.88 96 CYS A CA 1
ATOM 773 C C . CYS A 1 96 ? 1.164 4.971 -2.747 1.00 94.88 96 CYS A C 1
ATOM 775 O O . CYS A 1 96 ? 1.291 5.102 -3.964 1.00 94.88 96 CYS A O 1
ATOM 777 N N . ALA A 1 97 ? 2.227 4.869 -1.942 1.00 93.62 97 ALA A N 1
ATOM 778 C CA . ALA A 1 97 ? 3.597 4.915 -2.446 1.00 93.62 97 ALA A CA 1
ATOM 779 C C . ALA A 1 97 ? 3.875 3.790 -3.457 1.00 93.62 97 ALA A C 1
ATOM 781 O O . ALA A 1 97 ? 4.513 4.031 -4.477 1.00 93.62 97 ALA A O 1
ATOM 782 N N . MET A 1 98 ? 3.369 2.578 -3.212 1.00 92.81 98 MET A N 1
ATOM 783 C CA . MET A 1 98 ? 3.513 1.418 -4.096 1.00 92.81 98 MET A CA 1
ATOM 784 C C . MET A 1 98 ? 2.870 1.624 -5.468 1.00 92.81 98 MET A C 1
ATOM 786 O O . MET A 1 98 ? 3.461 1.256 -6.488 1.00 92.81 98 MET A O 1
ATOM 790 N N . MET A 1 99 ? 1.691 2.237 -5.488 1.00 92.12 99 MET A N 1
ATOM 791 C CA . MET A 1 99 ? 0.839 2.330 -6.672 1.00 92.12 99 MET A CA 1
ATOM 792 C C . MET A 1 99 ? 0.971 3.645 -7.440 1.00 92.12 99 MET A C 1
ATOM 794 O O . MET A 1 99 ? 0.520 3.730 -8.575 1.00 92.12 99 MET A O 1
ATOM 798 N N . THR A 1 100 ? 1.653 4.643 -6.878 1.00 90.56 100 THR A N 1
ATOM 799 C CA . THR A 1 100 ? 1.939 5.933 -7.536 1.00 90.56 100 THR A CA 1
ATOM 800 C C . THR A 1 100 ? 3.287 5.964 -8.262 1.00 90.56 100 THR A C 1
ATOM 802 O O . THR A 1 100 ? 3.668 6.987 -8.837 1.00 90.56 100 THR A O 1
ATOM 805 N N . ARG A 1 101 ? 4.014 4.840 -8.286 1.00 88.75 101 ARG A N 1
ATOM 806 C CA . ARG A 1 101 ? 5.228 4.679 -9.100 1.00 88.75 101 ARG A CA 1
ATOM 807 C C . ARG A 1 101 ? 4.916 4.081 -10.464 1.00 88.75 101 ARG A C 1
ATOM 809 O O . ARG A 1 101 ? 3.923 3.373 -10.634 1.00 88.75 101 ARG A O 1
ATOM 816 N N . ARG A 1 102 ? 5.868 4.237 -11.388 1.00 84.19 102 ARG A N 1
ATOM 817 C CA . ARG A 1 102 ? 5.915 3.452 -12.624 1.00 84.19 102 ARG A CA 1
ATOM 818 C C . ARG A 1 102 ? 5.911 1.955 -12.295 1.00 84.19 102 ARG A C 1
ATOM 820 O O . ARG A 1 102 ? 6.704 1.490 -11.479 1.00 84.19 102 ARG A O 1
ATOM 827 N N . GLN A 1 103 ? 5.010 1.220 -12.938 1.00 84.81 103 GLN A N 1
ATOM 828 C CA . GLN A 1 103 ? 4.897 -0.227 -12.793 1.00 84.81 103 GLN A CA 1
ATOM 829 C C . GLN A 1 103 ? 5.610 -0.896 -13.972 1.00 84.81 103 GLN A C 1
ATOM 831 O O . GLN A 1 103 ? 5.057 -0.946 -15.064 1.00 84.81 103 GLN A O 1
ATOM 836 N N . ASP A 1 104 ? 6.826 -1.416 -13.769 1.00 80.25 104 ASP A N 1
ATOM 837 C CA . ASP A 1 104 ? 7.552 -2.108 -14.857 1.00 80.25 104 ASP A CA 1
ATOM 838 C C . ASP A 1 104 ? 6.819 -3.379 -15.315 1.00 80.25 104 ASP A C 1
ATOM 840 O O . ASP A 1 104 ? 6.879 -3.765 -16.476 1.00 80.25 104 ASP A O 1
ATOM 844 N N . VAL A 1 105 ? 6.109 -4.017 -14.381 1.00 84.88 105 VAL A N 1
ATOM 845 C CA . VAL A 1 105 ? 5.170 -5.110 -14.642 1.00 84.88 105 VAL A CA 1
ATOM 846 C C . VAL A 1 105 ? 3.849 -4.720 -14.004 1.00 84.88 105 VAL A C 1
ATOM 848 O O . VAL A 1 105 ? 3.807 -4.494 -12.783 1.00 84.88 105 VAL A O 1
ATOM 851 N N . LEU A 1 106 ? 2.792 -4.654 -14.813 1.00 87.94 106 LEU A N 1
ATOM 852 C CA . LEU A 1 106 ? 1.451 -4.324 -14.343 1.00 87.94 106 LEU A CA 1
ATOM 853 C C . LEU A 1 106 ? 0.993 -5.317 -13.258 1.00 87.94 106 LEU A C 1
ATOM 855 O O . LEU A 1 106 ? 1.290 -6.513 -13.350 1.00 87.94 106 LEU A O 1
ATOM 859 N N . PRO A 1 107 ? 0.310 -4.849 -12.200 1.00 91.38 107 PRO A N 1
ATOM 860 C CA . PRO A 1 107 ? -0.360 -5.744 -11.266 1.00 91.38 107 PRO A CA 1
ATOM 861 C C . PRO A 1 107 ? -1.473 -6.532 -11.973 1.00 91.38 107 PRO A C 1
ATOM 863 O O . PRO A 1 107 ? -2.053 -6.059 -12.949 1.00 91.38 107 PRO A O 1
ATOM 866 N N . ASN A 1 108 ? -1.765 -7.735 -11.479 1.00 93.12 108 ASN A N 1
ATOM 867 C CA . ASN A 1 108 ? -2.869 -8.544 -11.997 1.00 93.12 108 ASN A CA 1
ATOM 868 C C . ASN A 1 108 ? -4.237 -7.989 -11.550 1.00 93.12 108 ASN A C 1
ATOM 870 O O . ASN A 1 108 ? -4.311 -7.114 -10.684 1.00 93.12 108 ASN A O 1
ATOM 874 N N . SER A 1 109 ? -5.316 -8.511 -12.137 1.00 93.94 109 SER A N 1
ATOM 875 C CA . SER A 1 109 ? -6.692 -8.098 -11.834 1.00 93.94 109 SER A CA 1
ATOM 876 C C . SER A 1 109 ? -7.032 -8.229 -10.353 1.00 93.94 109 SER A C 1
ATOM 878 O O . SER A 1 109 ? -7.559 -7.287 -9.774 1.00 93.94 109 SER A O 1
ATOM 880 N N . ASP A 1 110 ? -6.681 -9.352 -9.727 1.00 93.94 110 ASP A N 1
ATOM 881 C CA . ASP A 1 110 ? -7.039 -9.634 -8.334 1.00 93.94 110 ASP A CA 1
ATOM 882 C C . ASP A 1 110 ? -6.422 -8.602 -7.391 1.00 93.94 110 ASP A C 1
ATOM 884 O O . ASP A 1 110 ? -7.094 -8.067 -6.511 1.00 93.94 110 ASP A O 1
ATOM 888 N N . PHE A 1 111 ? -5.152 -8.266 -7.620 1.00 94.69 111 PHE A N 1
ATOM 889 C CA . PHE A 1 111 ? -4.463 -7.209 -6.898 1.00 94.69 111 PHE A CA 1
AT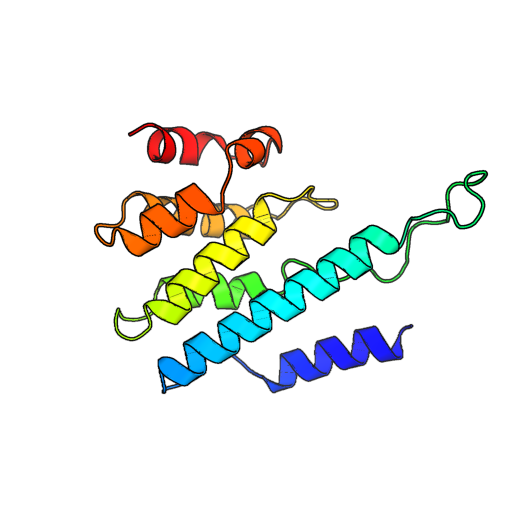OM 890 C C . PHE A 1 111 ? -5.162 -5.863 -7.086 1.00 94.69 111 PHE A C 1
ATOM 892 O O . PHE A 1 111 ? -5.381 -5.148 -6.110 1.00 94.69 111 PHE A O 1
ATOM 899 N N . LEU A 1 112 ? -5.472 -5.496 -8.334 1.00 95.12 112 LEU A N 1
ATOM 900 C CA . LEU A 1 112 ? -6.068 -4.200 -8.653 1.00 95.12 112 LEU A CA 1
ATOM 901 C C . LEU A 1 112 ? -7.452 -4.055 -8.024 1.00 95.12 112 LEU A C 1
ATOM 903 O O . LEU A 1 112 ? -7.721 -3.027 -7.418 1.00 95.12 112 LEU A O 1
ATOM 907 N N . VAL A 1 113 ? -8.288 -5.093 -8.082 1.00 95.12 113 VAL A N 1
ATOM 908 C CA . VAL A 1 113 ? -9.613 -5.102 -7.445 1.00 95.12 113 VAL A CA 1
ATOM 909 C C . VAL A 1 113 ? -9.497 -4.867 -5.939 1.00 95.12 113 VAL A C 1
ATOM 911 O 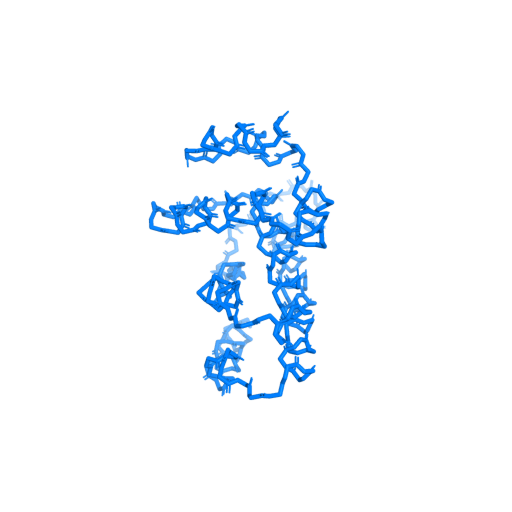O . VAL A 1 113 ? -10.186 -3.999 -5.407 1.00 95.12 113 VAL A O 1
ATOM 914 N N . HIS A 1 114 ? -8.590 -5.573 -5.253 1.00 95.44 114 HIS A N 1
ATOM 915 C CA . HIS A 1 114 ? -8.370 -5.363 -3.818 1.00 95.44 114 HIS A CA 1
ATOM 916 C C . HIS A 1 114 ? -7.851 -3.958 -3.521 1.00 95.44 114 HIS A C 1
ATOM 918 O O . HIS A 1 114 ? -8.314 -3.315 -2.583 1.00 95.44 114 HIS A O 1
ATOM 924 N N . PHE A 1 115 ? -6.914 -3.463 -4.331 1.00 95.94 115 PHE A N 1
ATOM 925 C CA . PHE A 1 115 ? -6.398 -2.111 -4.186 1.00 95.94 115 PHE A CA 1
ATOM 926 C C . PHE A 1 115 ? -7.507 -1.067 -4.346 1.00 95.94 115 PHE A C 1
ATOM 928 O O . PHE A 1 115 ? -7.661 -0.227 -3.467 1.00 95.94 115 PHE A O 1
ATOM 935 N N . TYR A 1 116 ? -8.305 -1.134 -5.412 1.00 95.75 116 TYR A N 1
ATOM 936 C CA . TYR A 1 116 ? -9.387 -0.179 -5.652 1.00 95.75 116 TYR A CA 1
ATOM 937 C C . TYR A 1 116 ? -10.445 -0.222 -4.556 1.00 95.75 116 TYR A C 1
ATOM 939 O O . TYR A 1 116 ? -10.847 0.834 -4.082 1.00 95.75 116 TYR A O 1
ATOM 947 N N . LEU A 1 117 ? -10.827 -1.413 -4.089 1.00 95.88 117 LEU A N 1
ATOM 948 C CA . LEU A 1 117 ? -11.752 -1.550 -2.967 1.00 95.88 117 LEU A CA 1
ATOM 949 C C . LEU A 1 117 ? -11.207 -0.877 -1.701 1.00 95.88 117 LEU A C 1
ATOM 951 O O . LEU A 1 117 ? -11.909 -0.099 -1.066 1.00 95.88 117 LEU A O 1
ATOM 955 N N . VAL A 1 118 ? -9.952 -1.149 -1.340 1.00 96.38 118 VAL A N 1
ATOM 956 C CA . VAL A 1 118 ? -9.334 -0.568 -0.140 1.00 96.38 118 VAL A CA 1
ATOM 957 C C . VAL A 1 118 ? -9.194 0.950 -0.264 1.00 96.38 118 VAL A C 1
ATOM 959 O O . VAL A 1 118 ? -9.447 1.666 0.701 1.00 96.38 118 VAL A O 1
ATOM 962 N N . MET A 1 119 ? -8.830 1.460 -1.442 1.00 95.50 119 MET A N 1
ATOM 963 C CA . MET A 1 119 ? -8.748 2.902 -1.685 1.00 95.50 119 MET A CA 1
ATOM 964 C C . MET A 1 119 ? -10.117 3.575 -1.600 1.00 95.50 119 MET A C 1
ATOM 966 O O . MET A 1 119 ? -10.217 4.602 -0.939 1.00 95.50 119 MET A O 1
ATOM 970 N N . HIS A 1 120 ? -11.151 2.982 -2.200 1.00 95.62 120 HIS A N 1
ATOM 971 C CA . HIS A 1 120 ? -12.528 3.462 -2.106 1.00 95.62 120 HIS A CA 1
ATOM 972 C C . HIS A 1 120 ? -12.974 3.543 -0.643 1.00 95.62 120 HIS A C 1
ATOM 974 O O . HIS A 1 120 ? -13.318 4.619 -0.169 1.00 95.62 120 HIS A O 1
ATOM 980 N N . LEU A 1 121 ? -12.838 2.447 0.114 1.00 95.31 121 LEU A N 1
ATOM 981 C CA . LEU A 1 121 ? -13.187 2.407 1.540 1.00 95.31 121 LEU A CA 1
ATOM 982 C C . LEU A 1 121 ? -12.441 3.461 2.367 1.00 95.31 121 LEU A C 1
ATOM 984 O O . LEU A 1 121 ? -13.000 4.017 3.308 1.00 95.31 121 LEU A O 1
ATOM 988 N N . GLY A 1 122 ? -11.174 3.723 2.041 1.00 95.00 122 GLY A N 1
ATOM 989 C CA . GLY A 1 122 ? -10.385 4.748 2.714 1.00 95.00 122 GLY A CA 1
ATOM 990 C C . GLY A 1 122 ? -10.776 6.179 2.330 1.00 95.00 122 GLY A C 1
ATOM 991 O O . GLY A 1 122 ? -10.727 7.060 3.184 1.00 95.00 122 GLY A O 1
ATOM 992 N N . LEU A 1 123 ? -11.172 6.417 1.078 1.00 93.81 123 LEU A N 1
ATOM 993 C CA . LEU A 1 123 ? -11.624 7.724 0.585 1.00 93.81 123 LEU A CA 1
ATOM 994 C C . LEU A 1 123 ? -13.044 8.061 1.057 1.00 93.81 123 LEU A C 1
ATOM 996 O O . LEU A 1 123 ? -13.338 9.214 1.338 1.00 93.81 123 LEU A O 1
ATOM 1000 N N . THR A 1 124 ? -13.905 7.060 1.228 1.00 94.25 124 THR A N 1
ATOM 1001 C CA . THR A 1 124 ? -15.261 7.228 1.774 1.00 94.25 124 THR A CA 1
ATOM 1002 C C . THR A 1 124 ? -15.326 7.004 3.290 1.00 94.25 124 THR A C 1
ATOM 1004 O O . THR A 1 124 ? -16.406 6.809 3.846 1.00 94.25 124 THR A O 1
ATOM 1007 N N . SER A 1 125 ? -14.178 6.955 3.968 1.00 92.94 125 SER A N 1
ATOM 1008 C CA . SER A 1 125 ? -14.089 6.712 5.409 1.00 92.94 125 SER A CA 1
ATOM 1009 C C . SER A 1 125 ? -14.538 7.936 6.213 1.00 92.94 125 SER A C 1
ATOM 1011 O O . SER A 1 125 ? -14.127 9.059 5.931 1.00 92.94 125 SER A O 1
ATOM 1013 N N . GLU A 1 126 ? -15.285 7.715 7.298 1.00 93.25 126 GLU A N 1
ATOM 1014 C CA . GLU A 1 126 ? -15.597 8.766 8.282 1.00 93.25 126 GLU A CA 1
ATOM 1015 C C . GLU A 1 126 ? -14.344 9.241 9.046 1.00 93.25 126 GLU A C 1
ATOM 1017 O O . GLU A 1 126 ? -14.279 10.377 9.521 1.00 93.25 126 GLU A O 1
ATOM 1022 N N . ASP A 1 127 ? -13.317 8.387 9.143 1.00 95.06 127 ASP A N 1
ATOM 1023 C CA . ASP A 1 127 ? -12.031 8.735 9.749 1.00 95.06 127 ASP A CA 1
ATOM 1024 C C . ASP A 1 127 ? -11.220 9.668 8.835 1.00 95.06 127 ASP A C 1
ATOM 1026 O O . ASP A 1 127 ? -10.582 9.236 7.868 1.00 95.06 127 ASP A O 1
ATOM 1030 N N . GLN A 1 128 ? -11.212 10.951 9.196 1.00 95.19 128 GLN A N 1
ATOM 1031 C CA . GLN A 1 128 ? -10.520 12.013 8.467 1.00 95.19 128 GLN A CA 1
ATOM 1032 C C . GLN A 1 128 ? -9.009 11.792 8.349 1.00 95.19 128 GLN A C 1
ATOM 1034 O O . GLN A 1 128 ? -8.409 12.225 7.367 1.00 95.19 128 GLN A O 1
ATOM 1039 N N . ASP A 1 129 ? -8.365 11.103 9.295 1.00 96.81 129 ASP A N 1
ATOM 1040 C CA . ASP A 1 129 ? -6.920 10.868 9.211 1.00 96.81 129 ASP A CA 1
ATOM 1041 C C . ASP A 1 129 ? -6.578 9.888 8.083 1.00 96.81 129 ASP A C 1
ATOM 1043 O O . ASP A 1 129 ? -5.548 10.039 7.418 1.00 96.81 129 ASP A O 1
ATOM 1047 N N . ILE A 1 130 ? -7.453 8.907 7.830 1.00 96.00 130 ILE A N 1
ATOM 1048 C CA . ILE A 1 130 ? -7.307 7.959 6.719 1.00 96.00 130 ILE A CA 1
ATOM 1049 C C . ILE A 1 130 ? -7.462 8.697 5.390 1.00 96.00 130 ILE A C 1
ATOM 1051 O O . ILE A 1 130 ? -6.566 8.613 4.543 1.00 96.00 130 ILE A O 1
ATOM 1055 N N . LEU A 1 131 ? -8.541 9.472 5.245 1.00 94.69 131 LEU A N 1
ATOM 1056 C CA . LEU A 1 131 ? -8.806 10.282 4.057 1.00 94.69 131 LEU A CA 1
ATOM 1057 C C . LEU A 1 131 ? -7.631 11.222 3.754 1.00 94.69 131 LEU A C 1
ATOM 1059 O O . LEU A 1 131 ? -7.054 11.188 2.665 1.00 94.69 131 LEU A O 1
ATOM 1063 N N . ASN A 1 132 ? -7.205 11.997 4.754 1.00 94.50 132 ASN A N 1
ATOM 1064 C CA . ASN A 1 132 ? -6.086 12.929 4.636 1.00 94.50 132 ASN A CA 1
ATOM 1065 C C . ASN A 1 132 ? -4.780 12.220 4.264 1.00 94.50 132 ASN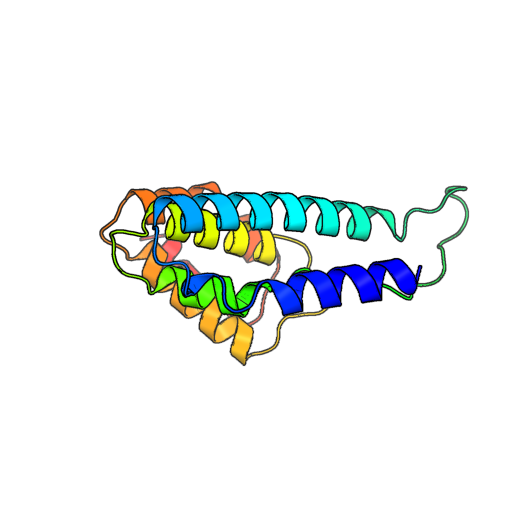 A C 1
ATOM 1067 O O . ASN A 1 132 ? -3.994 12.738 3.469 1.00 94.50 132 ASN A O 1
ATOM 1071 N N . THR A 1 133 ? -4.541 11.025 4.807 1.00 95.81 133 THR A N 1
ATOM 1072 C CA . THR A 1 133 ? -3.366 10.216 4.462 1.00 95.81 133 THR A CA 1
ATOM 1073 C C . THR A 1 133 ? -3.396 9.804 2.994 1.00 95.81 133 THR A C 1
ATOM 1075 O O . THR A 1 133 ? -2.379 9.934 2.309 1.00 95.81 133 THR A O 1
ATOM 1078 N N . ILE A 1 134 ? -4.543 9.352 2.485 1.00 94.31 134 ILE A N 1
ATOM 1079 C CA . ILE A 1 134 ? -4.688 8.957 1.082 1.00 94.31 134 ILE A CA 1
ATOM 1080 C C . ILE A 1 134 ? -4.503 10.158 0.159 1.00 94.31 134 ILE A C 1
ATOM 1082 O O . ILE A 1 134 ? -3.657 10.097 -0.728 1.00 94.31 134 ILE A O 1
ATOM 1086 N N . ILE A 1 135 ? -5.215 11.263 0.389 1.00 91.75 135 ILE A N 1
ATOM 1087 C CA . ILE A 1 135 ? -5.120 12.466 -0.454 1.00 91.75 135 ILE A CA 1
ATOM 1088 C C . ILE A 1 135 ? -3.681 12.999 -0.475 1.00 91.75 135 ILE A C 1
ATOM 1090 O O . ILE A 1 135 ? -3.146 13.349 -1.528 1.00 91.75 135 ILE A O 1
ATOM 1094 N N . ARG A 1 136 ? -3.008 13.008 0.682 1.00 92.31 136 ARG A N 1
ATOM 1095 C CA . ARG A 1 136 ? -1.624 13.480 0.800 1.00 92.31 136 ARG A CA 1
ATOM 1096 C C . ARG A 1 136 ? -0.619 12.594 0.063 1.00 92.31 136 ARG A C 1
ATOM 1098 O O . ARG A 1 136 ? 0.375 13.107 -0.452 1.00 92.31 136 ARG A O 1
ATOM 1105 N N . HIS A 1 137 ? -0.816 11.276 0.069 1.00 90.50 137 HIS A N 1
ATOM 1106 C CA . HIS A 1 137 ? 0.180 10.310 -0.412 1.00 90.50 137 HIS A CA 1
ATOM 1107 C C . HIS A 1 137 ? -0.160 9.655 -1.753 1.00 90.50 137 HIS A C 1
ATOM 1109 O O . HIS A 1 137 ? 0.722 9.040 -2.356 1.00 90.50 137 HIS A O 1
ATOM 1115 N N . CYS A 1 138 ? -1.387 9.812 -2.244 1.00 84.88 138 CYS A N 1
ATOM 1116 C CA . CYS A 1 138 ? -1.838 9.385 -3.561 1.00 84.88 138 CYS A CA 1
ATOM 1117 C C . CYS A 1 138 ? -2.048 10.614 -4.462 1.00 84.88 138 CYS A C 1
ATOM 1119 O O . CYS A 1 138 ? -3.179 11.048 -4.674 1.00 84.88 138 CYS A O 1
ATOM 1121 N N . PRO A 1 139 ? -0.966 11.236 -4.971 1.00 72.19 139 PRO A N 1
ATOM 1122 C CA . PRO A 1 139 ? -1.089 12.427 -5.800 1.00 72.19 139 PRO A CA 1
ATOM 1123 C C . PRO A 1 139 ? -1.853 12.130 -7.102 1.00 72.19 139 PRO A C 1
ATOM 1125 O O . PRO A 1 139 ? -1.810 10.994 -7.583 1.00 72.19 139 PRO A O 1
ATOM 1128 N N . PRO A 1 140 ? -2.414 13.159 -7.774 1.00 71.62 140 PRO A N 1
ATOM 1129 C CA . PRO A 1 140 ? -3.119 13.023 -9.059 1.00 71.62 140 PRO A CA 1
ATOM 1130 C C . PRO A 1 140 ? -2.323 12.288 -10.148 1.00 71.62 140 PRO A C 1
ATOM 1132 O O . PRO A 1 140 ? -2.891 11.719 -11.079 1.00 71.62 140 PRO A O 1
ATOM 1135 N N . ARG A 1 141 ? -0.989 12.242 -10.009 1.00 74.75 141 ARG A N 1
ATOM 1136 C CA . ARG A 1 141 ? -0.096 11.426 -10.840 1.00 74.75 141 ARG A CA 1
ATOM 1137 C C . ARG A 1 141 ? -0.507 9.946 -10.880 1.00 74.75 141 ARG A C 1
ATOM 1139 O O . ARG A 1 141 ? -0.227 9.298 -11.882 1.00 74.75 141 ARG A O 1
ATOM 1146 N N . PHE A 1 142 ? -1.200 9.421 -9.870 1.00 85.62 142 PHE A N 1
ATOM 1147 C CA . PHE A 1 142 ? -1.799 8.087 -9.910 1.00 85.62 142 PHE A CA 1
ATOM 1148 C C . PHE A 1 142 ? -2.609 7.847 -11.196 1.00 85.62 142 PHE A C 1
ATOM 1150 O O . PHE A 1 142 ? -2.380 6.862 -11.894 1.00 85.62 142 PHE A O 1
ATOM 1157 N N . PHE A 1 143 ? -3.476 8.791 -11.570 1.00 87.56 143 PHE A N 1
ATOM 1158 C CA . PHE A 1 143 ? -4.322 8.676 -12.759 1.00 87.56 143 PHE A CA 1
ATOM 1159 C C . PHE A 1 143 ? -3.514 8.724 -14.062 1.00 87.56 143 PHE A C 1
ATOM 1161 O O . PHE A 1 143 ? -3.857 8.053 -15.032 1.00 87.56 143 PHE A O 1
ATOM 1168 N N . SER A 1 144 ? -2.380 9.434 -14.069 1.00 86.62 144 SER A N 1
ATOM 1169 C CA . SER A 1 144 ? -1.485 9.482 -15.236 1.00 86.62 144 SER A CA 1
ATOM 1170 C C . SER A 1 144 ? -0.774 8.156 -15.531 1.00 86.62 144 SER A C 1
ATOM 1172 O O . SER A 1 144 ? -0.255 7.978 -16.629 1.00 86.62 144 SER A O 1
ATOM 1174 N N . LEU A 1 145 ? -0.754 7.212 -14.580 1.00 87.06 145 LEU A N 1
ATOM 1175 C CA . LEU A 1 145 ? -0.163 5.886 -14.785 1.00 87.06 145 LEU A CA 1
ATOM 1176 C C . LEU A 1 145 ? -1.043 4.962 -15.636 1.00 87.06 145 LEU A C 1
ATOM 1178 O O . LEU A 1 145 ? -0.555 3.919 -16.066 1.00 87.06 145 LEU A O 1
ATOM 1182 N N . GLY A 1 146 ? -2.315 5.315 -15.862 1.00 88.69 146 GLY A N 1
ATOM 1183 C CA . GLY A 1 146 ? -3.217 4.550 -16.726 1.00 88.69 146 GLY A CA 1
ATOM 1184 C C . GLY A 1 146 ? -3.414 3.098 -16.282 1.00 88.69 146 GLY A C 1
ATOM 1185 O O . GLY A 1 146 ? -3.528 2.211 -17.126 1.00 88.69 146 GLY A O 1
ATOM 1186 N N . LEU A 1 147 ? -3.408 2.833 -14.969 1.00 91.44 147 LEU A N 1
ATOM 1187 C CA . LEU A 1 147 ? -3.594 1.476 -14.448 1.00 91.44 147 LEU A CA 1
ATOM 1188 C C . LEU A 1 147 ? -4.978 0.930 -14.841 1.00 91.44 147 LEU A C 1
ATOM 1190 O O . LEU A 1 147 ? -5.955 1.673 -14.757 1.00 91.44 147 LEU A O 1
ATOM 1194 N N . PRO A 1 148 ? -5.106 -0.347 -15.236 1.00 93.38 148 PRO A N 1
ATOM 1195 C CA . PRO A 1 148 ? -6.396 -0.904 -15.636 1.00 93.38 148 PRO A CA 1
ATOM 1196 C C . PRO A 1 148 ? -7.468 -0.698 -14.557 1.00 93.38 148 PRO A C 1
ATOM 1198 O O . PRO A 1 148 ? -7.291 -1.156 -13.436 1.00 93.38 148 PRO A O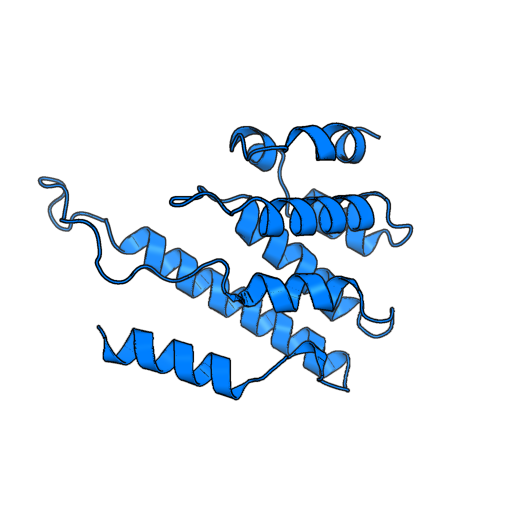 1
ATOM 1201 N N . GLY A 1 149 ? -8.570 -0.019 -14.890 1.00 90.81 149 GLY A N 1
ATOM 1202 C CA . GLY A 1 149 ? -9.658 0.263 -13.942 1.00 90.81 149 GLY A CA 1
ATOM 1203 C C . GLY A 1 149 ? -9.480 1.521 -13.082 1.00 90.81 149 GLY A C 1
ATOM 1204 O O . GLY A 1 149 ? -10.301 1.762 -12.204 1.00 90.81 149 GLY A O 1
ATOM 1205 N N . PHE A 1 150 ? -8.467 2.364 -13.335 1.00 90.88 150 PHE A N 1
ATOM 1206 C CA . PHE A 1 150 ? -8.214 3.575 -12.535 1.00 90.88 150 PHE A CA 1
ATOM 1207 C C . PHE A 1 150 ? -9.419 4.522 -12.415 1.00 90.88 150 PHE A C 1
ATOM 1209 O O . PHE A 1 150 ? -9.526 5.250 -11.429 1.00 90.88 150 PHE A O 1
ATOM 1216 N N . SER A 1 151 ? -10.313 4.526 -13.410 1.00 91.00 151 SER A N 1
ATOM 1217 C CA . SER A 1 151 ? -11.506 5.374 -13.439 1.00 91.00 151 SER A CA 1
ATOM 1218 C C . SER A 1 151 ? -12.481 5.076 -12.301 1.00 91.00 151 SER A C 1
ATOM 1220 O O . SER A 1 151 ? -13.251 5.959 -11.938 1.00 91.00 151 SER A O 1
ATOM 1222 N N . MET A 1 152 ? -12.414 3.884 -11.696 1.00 90.31 152 MET A N 1
ATOM 1223 C CA . MET A 1 152 ? -13.245 3.511 -10.548 1.00 90.31 152 MET A CA 1
ATOM 1224 C C . MET A 1 152 ? -13.040 4.434 -9.340 1.00 90.31 152 MET A C 1
ATOM 1226 O O . MET A 1 152 ? -13.986 4.653 -8.600 1.00 90.31 152 MET A O 1
ATOM 1230 N N . LEU A 1 153 ? -11.841 5.006 -9.172 1.00 90.69 153 LEU A N 1
ATOM 1231 C CA . LEU A 1 153 ? -11.534 5.921 -8.065 1.00 90.69 153 LEU A CA 1
ATOM 1232 C C . LEU A 1 153 ? -11.792 7.394 -8.397 1.00 90.69 153 LEU A C 1
ATOM 1234 O O . LEU A 1 153 ? -11.635 8.247 -7.534 1.00 90.69 153 LEU A O 1
ATOM 1238 N N . VAL A 1 154 ? -12.139 7.743 -9.638 1.00 88.69 154 VAL A N 1
ATOM 1239 C CA . VAL A 1 154 ? -12.257 9.160 -10.030 1.00 88.69 154 VAL A CA 1
ATOM 1240 C C . VAL A 1 154 ? -13.376 9.860 -9.256 1.00 88.69 154 VAL A C 1
ATOM 1242 O O . VAL A 1 154 ? -13.177 10.985 -8.809 1.00 88.69 154 VAL A O 1
ATOM 1245 N N . GLY A 1 155 ? -14.515 9.189 -9.050 1.00 86.62 155 GLY A N 1
ATOM 1246 C CA . GLY A 1 155 ? -15.615 9.730 -8.245 1.00 86.62 155 GLY A CA 1
ATOM 1247 C C . GLY A 1 155 ? -15.205 10.000 -6.795 1.00 86.62 155 GLY A C 1
ATOM 1248 O O . GLY A 1 155 ? -15.493 11.076 -6.275 1.00 86.62 155 GLY A O 1
ATOM 1249 N N . ASP A 1 156 ? -14.451 9.073 -6.199 1.00 88.06 156 ASP A N 1
ATOM 1250 C CA . ASP A 1 156 ? -13.990 9.142 -4.806 1.00 88.06 156 ASP A CA 1
ATOM 1251 C C . ASP A 1 156 ? -12.985 10.278 -4.543 1.00 88.06 156 ASP A C 1
ATOM 1253 O O . ASP A 1 156 ? -12.800 10.686 -3.404 1.00 88.06 156 ASP A O 1
ATOM 1257 N N . PHE A 1 157 ? -12.294 10.778 -5.575 1.00 84.06 157 PHE A N 1
ATOM 1258 C CA . PHE A 1 157 ? -11.332 11.885 -5.445 1.00 84.06 157 PHE A CA 1
ATOM 1259 C C . PHE A 1 157 ? -11.940 13.271 -5.705 1.00 84.06 157 PHE A C 1
ATOM 1261 O O . PHE A 1 157 ? -11.290 14.275 -5.414 1.00 84.06 157 PHE A O 1
ATOM 1268 N N . ILE A 1 158 ? -13.124 13.339 -6.321 1.00 84.00 158 ILE A N 1
ATOM 1269 C CA . ILE A 1 158 ? -13.766 14.600 -6.737 1.00 84.00 158 ILE A CA 1
ATOM 1270 C C . ILE A 1 158 ? -14.928 14.981 -5.806 1.00 84.00 158 ILE A C 1
ATOM 1272 O O . ILE A 1 158 ? -15.314 16.150 -5.775 1.00 84.00 158 ILE A O 1
ATOM 1276 N N . THR A 1 159 ? -15.473 14.014 -5.066 1.00 72.19 159 THR A N 1
ATOM 1277 C CA . THR A 1 159 ? -16.629 14.177 -4.168 1.00 72.19 159 THR A CA 1
ATOM 1278 C C . THR A 1 159 ? -16.168 14.283 -2.724 1.00 72.19 159 THR A C 1
ATOM 1280 O O . THR A 1 159 ? -16.722 15.140 -2.003 1.00 72.19 159 THR A O 1
#

Sequence (159 aa):
PDSAAVLWRRILGILGDVNNIQSPKIHAKVFGYLYELWYKLAKIRDNLAISLDNQSSPSPPVLIPPLRMFASWLFKATMLPNEYKEGKLQAYRLMCAMMTRRQDVLPNSDFLVHFYLVMHLGLTSEDQDILNTIIRHCPPRFFSLGLPGFSMLVGDFIT

Organism: Mustela putorius furo (NCBI:txid9669)

pLDDT: mean 87.85, std 10.13, range [52.94, 98.06]

InterPro domains:
  IPR027107 Tuberin/Ral GTPase-activating protein subunit alpha [PTHR10063] (1-159)

Radius of gyration: 16.95 Å; chains: 1; bounding box: 46×30×44 Å

Secondary structure (DSSP, 8-state):
-HHHHHHHHHHHHHH--GGG-S-HHHHHHHHHHHHHHHHHHHHHHHHTT--SSSSSPPPPPS----TTTTHHHHHHHHTS-GGGHHHHHHHHHHHHHHHSS--SSPPPHHHHHHHHHHHHHHHT-S-HHHHHHHHHHS-THHHHT--TTGGGGHHHHH-